Protein AF-A0A126Z0L8-F1 (afdb_monomer_lite)

Sequence (118 aa):
MVEVLPGLEAGKGDEWAAVGRLGSGRGNPISESFDAQRANSSGVLGNEELHGVTAHDQLVHNTADPASGYGYFDNRTEALNNTALASTGQSSRVSAYVPPPLTLLQERLRNPIIVGTP

Structure (mmCIF, N/CA/C/O backbone):
data_AF-A0A126Z0L8-F1
#
_entry.id   AF-A0A126Z0L8-F1
#
loop_
_atom_site.group_PDB
_atom_site.id
_atom_site.type_symbol
_atom_site.label_atom_id
_atom_site.label_alt_id
_atom_site.label_comp_id
_atom_site.label_asym_id
_atom_site.label_entity_id
_atom_site.label_seq_id
_atom_site.pdbx_PDB_ins_code
_atom_site.Cartn_x
_atom_site.Cartn_y
_atom_site.Cartn_z
_atom_site.occupancy
_atom_site.B_iso_or_equiv
_atom_site.auth_seq_id
_atom_site.auth_comp_id
_atom_site.auth_asym_id
_atom_site.auth_atom_id
_atom_site.pdbx_PDB_model_num
ATOM 1 N N . MET A 1 1 ? 6.429 -5.336 5.112 1.00 50.38 1 MET A N 1
ATOM 2 C CA . MET A 1 1 ? 7.024 -4.611 3.976 1.00 50.38 1 MET A CA 1
ATOM 3 C C . MET A 1 1 ? 8.473 -5.011 3.884 1.00 50.38 1 MET A C 1
ATOM 5 O O . MET A 1 1 ? 9.216 -4.855 4.845 1.00 50.38 1 MET A O 1
ATOM 9 N N . VAL A 1 2 ? 8.799 -5.615 2.760 1.00 51.44 2 VAL A N 1
ATOM 10 C CA . VAL A 1 2 ? 10.126 -6.086 2.404 1.00 51.44 2 VAL A CA 1
ATOM 11 C C . VAL A 1 2 ? 10.967 -4.885 1.955 1.00 51.44 2 VAL A C 1
ATOM 13 O O . VAL A 1 2 ? 10.429 -3.823 1.628 1.00 51.44 2 VAL A O 1
ATOM 16 N N . GLU A 1 3 ? 12.288 -4.983 2.065 1.00 62.62 3 GLU A N 1
ATOM 17 C CA . GLU A 1 3 ? 13.193 -3.891 1.705 1.00 62.62 3 GLU A CA 1
ATOM 18 C C . GLU A 1 3 ? 13.341 -3.810 0.189 1.00 62.62 3 GLU A C 1
ATOM 20 O O . GLU A 1 3 ? 14.186 -4.479 -0.393 1.00 62.62 3 GLU A O 1
ATOM 25 N N . VAL A 1 4 ? 12.511 -2.992 -0.453 1.00 62.03 4 VAL A N 1
ATOM 26 C CA . VAL A 1 4 ? 12.625 -2.714 -1.886 1.00 62.03 4 VAL A CA 1
ATOM 27 C C . VAL A 1 4 ? 13.775 -1.738 -2.093 1.00 62.03 4 VAL A C 1
ATOM 29 O O . VAL A 1 4 ? 13.696 -0.587 -1.670 1.00 62.03 4 VAL A O 1
ATOM 32 N N . LEU A 1 5 ? 14.860 -2.205 -2.707 1.00 64.31 5 LEU A N 1
ATOM 33 C CA . LEU A 1 5 ? 15.955 -1.335 -3.119 1.00 64.31 5 LEU A CA 1
ATOM 34 C C . LEU A 1 5 ? 15.639 -0.752 -4.503 1.00 64.31 5 LEU A C 1
ATOM 36 O O . LEU A 1 5 ? 15.440 -1.537 -5.444 1.00 64.31 5 LEU A O 1
ATOM 40 N N . PRO A 1 6 ? 15.617 0.587 -4.653 1.00 60.44 6 PRO A N 1
ATOM 41 C CA . PRO A 1 6 ? 15.348 1.202 -5.944 1.00 60.44 6 PRO A CA 1
ATOM 42 C C . PRO A 1 6 ? 16.346 0.702 -7.001 1.00 60.44 6 PRO A C 1
ATOM 44 O O . PRO A 1 6 ? 17.545 0.589 -6.745 1.00 60.44 6 PRO A O 1
ATOM 47 N N . GLY A 1 7 ? 15.835 0.344 -8.182 1.00 60.75 7 GLY A N 1
ATOM 48 C CA . GLY A 1 7 ? 16.613 -0.174 -9.316 1.00 60.75 7 GLY A CA 1
ATOM 49 C C . GLY A 1 7 ? 16.923 -1.680 -9.302 1.00 60.75 7 GLY A C 1
ATOM 50 O O . GLY A 1 7 ? 17.050 -2.261 -10.375 1.00 60.75 7 GLY A O 1
ATOM 51 N N . LEU A 1 8 ? 16.994 -2.335 -8.135 1.00 61.47 8 LEU A N 1
ATOM 52 C CA . LEU A 1 8 ? 17.219 -3.792 -8.040 1.00 61.47 8 LEU A CA 1
ATOM 53 C C . LEU A 1 8 ? 15.905 -4.588 -7.984 1.00 61.47 8 LEU A C 1
ATOM 55 O O . LEU A 1 8 ? 15.837 -5.715 -8.464 1.00 61.47 8 LEU A O 1
ATOM 59 N N . GLU A 1 9 ? 14.862 -3.998 -7.398 1.00 61.84 9 GLU A N 1
ATOM 60 C CA . GLU A 1 9 ? 13.572 -4.650 -7.121 1.00 61.84 9 GLU A CA 1
ATOM 61 C C . GLU A 1 9 ? 12.399 -3.807 -7.644 1.00 61.84 9 GLU A C 1
ATOM 63 O O . GLU A 1 9 ? 11.335 -3.742 -7.027 1.00 61.84 9 GLU A O 1
ATOM 68 N N . ALA A 1 10 ? 12.610 -3.121 -8.773 1.00 64.06 10 ALA A N 1
ATOM 69 C CA . ALA A 1 10 ? 11.601 -2.273 -9.401 1.00 64.06 10 ALA A CA 1
ATOM 70 C C . ALA A 1 10 ? 10.283 -3.041 -9.622 1.00 64.06 10 ALA A C 1
ATOM 72 O O . ALA A 1 10 ? 10.291 -4.198 -10.049 1.00 64.06 10 ALA A O 1
ATOM 73 N N . GLY A 1 11 ? 9.155 -2.398 -9.307 1.00 67.31 11 GLY A N 1
ATOM 74 C CA . GLY A 1 11 ? 7.824 -2.996 -9.436 1.00 67.31 11 GLY A CA 1
ATOM 75 C C . GLY A 1 11 ? 7.378 -3.879 -8.261 1.00 67.31 11 GLY A C 1
ATOM 76 O O . GLY A 1 11 ? 6.319 -4.494 -8.351 1.00 67.31 11 GLY A O 1
ATOM 77 N N . LYS A 1 12 ? 8.142 -3.967 -7.160 1.00 71.56 12 LYS A N 1
ATOM 78 C CA . LYS A 1 12 ? 7.813 -4.811 -5.990 1.00 71.56 12 LYS A CA 1
ATOM 79 C C . LYS A 1 12 ? 7.468 -4.028 -4.717 1.00 71.56 12 LYS A C 1
ATOM 81 O O . LYS A 1 12 ? 7.864 -4.422 -3.621 1.00 71.56 12 LYS A O 1
ATOM 86 N N . GLY A 1 13 ? 6.725 -2.934 -4.843 1.00 80.06 13 GLY A N 1
ATOM 87 C CA . GLY A 1 13 ? 6.436 -2.016 -3.737 1.00 80.06 13 GLY A CA 1
ATOM 88 C C . GLY A 1 13 ? 6.877 -0.590 -4.055 1.00 80.06 13 GLY A C 1
ATOM 89 O O . GLY A 1 13 ? 7.442 -0.350 -5.117 1.00 80.06 13 GLY A O 1
ATOM 90 N N . ASP A 1 14 ? 6.665 0.328 -3.112 1.00 82.94 14 ASP A N 1
ATOM 91 C CA . ASP A 1 14 ? 7.254 1.673 -3.144 1.00 82.94 14 ASP A CA 1
ATOM 92 C C . ASP A 1 14 ? 8.790 1.587 -3.178 1.00 82.94 14 ASP A C 1
ATOM 94 O O . ASP A 1 14 ? 9.435 1.084 -2.249 1.00 82.94 14 ASP A O 1
ATOM 98 N N . GLU A 1 15 ? 9.362 2.104 -4.260 1.00 80.94 15 GLU A N 1
ATOM 99 C CA . GLU A 1 15 ? 10.782 2.101 -4.578 1.00 80.94 15 GLU A CA 1
ATOM 100 C C . GLU A 1 15 ? 11.637 2.953 -3.627 1.00 80.94 15 GLU A C 1
ATOM 102 O O . GLU A 1 15 ? 12.831 2.697 -3.482 1.00 80.94 15 GLU A O 1
ATOM 107 N N . TRP A 1 16 ? 11.049 3.918 -2.922 1.00 82.19 16 TRP A N 1
ATOM 108 C CA . TRP A 1 16 ? 11.721 4.773 -1.941 1.00 82.19 16 TRP A CA 1
ATOM 109 C C . TRP A 1 16 ? 11.537 4.302 -0.497 1.00 82.19 16 TRP A C 1
ATOM 111 O O . TRP A 1 16 ? 12.205 4.816 0.407 1.00 82.19 16 TRP A O 1
ATOM 121 N N . ALA A 1 17 ? 10.707 3.287 -0.247 1.00 77.81 17 ALA A N 1
ATOM 122 C CA . ALA A 1 17 ? 10.398 2.834 1.108 1.00 77.81 17 ALA A CA 1
ATOM 123 C C . ALA A 1 17 ? 11.641 2.392 1.903 1.00 77.81 17 ALA A C 1
ATOM 125 O O . ALA A 1 17 ? 11.750 2.682 3.099 1.00 77.81 17 ALA A O 1
ATOM 126 N N . ALA A 1 18 ? 12.599 1.697 1.275 1.00 73.56 18 ALA A N 1
ATOM 127 C CA . ALA A 1 18 ? 13.836 1.303 1.956 1.00 73.56 18 ALA A CA 1
ATOM 128 C C . ALA A 1 18 ? 14.740 2.508 2.242 1.00 73.56 18 ALA A C 1
ATOM 130 O O . ALA A 1 18 ? 15.236 2.644 3.360 1.00 73.56 18 ALA A O 1
ATOM 131 N N . VAL A 1 19 ? 14.900 3.406 1.265 1.00 80.38 19 VAL A N 1
ATOM 132 C CA . VAL A 1 19 ? 15.709 4.626 1.405 1.00 80.38 19 VAL A CA 1
ATOM 133 C C . VAL A 1 19 ? 15.161 5.504 2.529 1.00 80.38 19 VAL A C 1
ATOM 135 O O . VAL A 1 19 ? 15.921 5.940 3.390 1.00 80.38 19 VAL A O 1
ATOM 138 N N . GLY A 1 20 ? 13.841 5.698 2.584 1.00 76.88 20 GLY A N 1
ATOM 139 C CA . GLY A 1 20 ? 13.188 6.469 3.639 1.00 76.88 20 GLY A CA 1
ATOM 140 C C . GLY A 1 20 ? 13.407 5.877 5.035 1.00 76.88 20 GLY A C 1
ATOM 141 O O . GLY A 1 20 ? 13.674 6.615 5.984 1.00 76.88 20 GLY A O 1
ATOM 142 N N . ARG A 1 21 ? 13.359 4.545 5.182 1.00 73.19 21 ARG A N 1
ATOM 143 C CA . ARG A 1 21 ? 13.626 3.874 6.468 1.00 73.19 21 ARG A CA 1
ATOM 144 C C . ARG A 1 21 ? 15.091 3.988 6.887 1.00 73.19 21 ARG A C 1
ATOM 146 O O . ARG A 1 21 ? 15.365 4.417 8.005 1.00 73.19 21 ARG A O 1
ATOM 153 N N . LEU A 1 22 ? 16.019 3.664 5.985 1.00 77.69 22 LEU A N 1
ATOM 154 C CA . LEU A 1 22 ? 17.459 3.724 6.258 1.00 77.69 22 LEU A CA 1
ATOM 155 C C . LEU A 1 22 ? 17.923 5.156 6.556 1.00 77.69 22 LEU A C 1
ATOM 157 O O . LEU A 1 22 ? 18.677 5.374 7.499 1.00 77.69 22 LEU A O 1
ATOM 161 N N . GLY A 1 23 ? 17.447 6.135 5.783 1.00 81.38 23 GLY A N 1
ATOM 162 C CA . GLY A 1 23 ? 17.868 7.531 5.900 1.00 81.38 23 GLY A CA 1
ATOM 163 C C . GLY A 1 23 ? 17.255 8.285 7.080 1.00 81.38 23 GLY A C 1
ATOM 164 O O . GLY A 1 23 ? 17.849 9.247 7.559 1.00 81.38 23 GLY A O 1
ATOM 165 N N . SER A 1 24 ? 16.082 7.871 7.570 1.00 81.94 24 SER A N 1
ATOM 166 C CA . SER A 1 24 ? 15.406 8.568 8.676 1.00 81.94 24 SER A CA 1
ATOM 167 C C . SER A 1 24 ? 15.735 8.015 10.063 1.00 81.94 24 SER A C 1
ATOM 169 O O . SER A 1 24 ? 15.414 8.666 11.057 1.00 81.94 24 SER A O 1
ATOM 171 N N . GLY A 1 25 ? 16.306 6.807 10.151 1.00 79.75 25 GLY A N 1
ATOM 172 C CA . GLY A 1 25 ? 16.493 6.088 11.416 1.00 79.75 25 GLY A CA 1
ATOM 173 C C . GLY A 1 25 ? 15.179 5.698 12.109 1.00 79.75 25 GLY A C 1
ATOM 174 O O . GLY A 1 25 ? 15.193 5.263 13.260 1.00 79.75 25 GLY A O 1
ATOM 175 N N . ARG A 1 26 ? 14.030 5.873 11.441 1.00 78.50 26 ARG A N 1
ATOM 176 C CA . ARG A 1 26 ? 12.711 5.554 11.995 1.00 78.50 26 ARG A CA 1
ATOM 177 C C . ARG A 1 26 ? 12.435 4.058 11.882 1.00 78.50 26 ARG A C 1
ATOM 179 O O . ARG A 1 26 ? 12.745 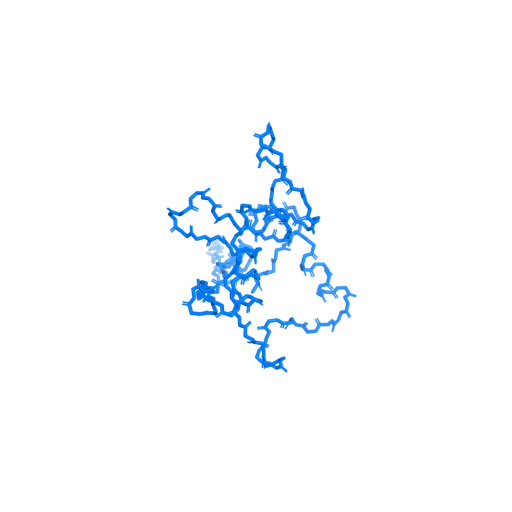3.423 10.875 1.00 78.50 26 ARG A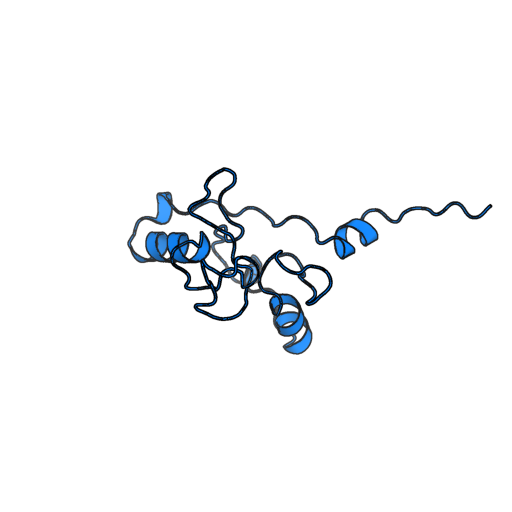 O 1
ATOM 186 N N . GLY A 1 27 ? 11.801 3.513 12.919 1.00 73.88 27 GLY A N 1
ATOM 187 C CA . GLY A 1 27 ? 11.318 2.136 12.923 1.00 73.88 27 GLY A CA 1
ATOM 188 C C . GLY A 1 27 ? 10.265 1.889 11.840 1.00 73.88 27 GLY A C 1
ATOM 189 O O . GLY A 1 27 ? 9.619 2.812 11.346 1.00 73.88 27 GLY A O 1
ATOM 190 N N . ASN A 1 28 ? 10.091 0.622 11.474 1.00 76.25 28 ASN A N 1
ATOM 191 C CA . ASN A 1 28 ? 9.115 0.219 10.472 1.00 76.25 28 ASN A CA 1
ATOM 192 C C . ASN A 1 28 ? 7.680 0.441 11.000 1.00 76.25 28 ASN A C 1
ATOM 194 O O . ASN A 1 28 ? 7.299 -0.250 11.939 1.00 76.25 28 ASN A O 1
ATOM 198 N N . PRO A 1 29 ? 6.857 1.331 10.415 1.00 74.69 29 PRO A N 1
ATOM 199 C CA . PRO A 1 29 ? 5.565 1.721 11.000 1.00 74.69 29 PRO A CA 1
ATOM 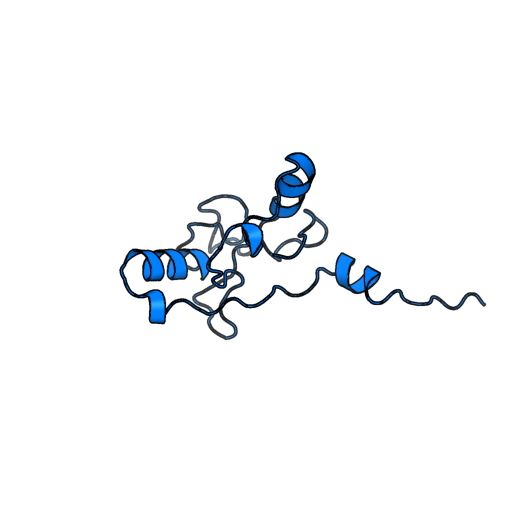200 C C . PRO A 1 29 ? 4.506 0.607 11.018 1.00 74.69 29 PRO A C 1
ATOM 202 O O . PRO A 1 29 ? 3.468 0.753 11.648 1.00 74.69 29 PRO A O 1
ATOM 205 N N . ILE A 1 30 ? 4.759 -0.515 10.342 1.00 75.94 30 ILE A N 1
ATOM 206 C CA . ILE A 1 30 ? 3.900 -1.711 10.370 1.00 75.94 30 ILE A CA 1
ATOM 207 C C . ILE A 1 30 ? 4.369 -2.766 11.392 1.00 75.94 30 ILE A C 1
ATOM 209 O O . ILE A 1 30 ? 3.858 -3.892 11.402 1.00 75.94 30 ILE A O 1
ATOM 213 N N . SER A 1 31 ? 5.389 -2.468 12.204 1.00 78.50 31 SER A N 1
ATOM 214 C CA . SER A 1 31 ? 5.786 -3.353 13.300 1.00 78.50 31 SER A CA 1
ATOM 215 C C . SER A 1 31 ? 4.757 -3.322 14.428 1.00 78.50 31 SER A C 1
ATOM 217 O O . SER A 1 31 ? 4.045 -2.342 14.634 1.00 78.50 31 SER A O 1
ATOM 219 N N . GLU A 1 32 ? 4.709 -4.405 15.199 1.00 77.81 32 GLU A N 1
ATOM 220 C CA . GLU A 1 32 ? 3.758 -4.564 16.310 1.00 77.81 32 GLU A CA 1
ATOM 221 C C . GLU A 1 32 ? 3.983 -3.543 17.430 1.00 77.81 32 GLU A C 1
ATOM 223 O O . GLU A 1 32 ? 3.056 -3.205 18.153 1.00 77.81 32 GLU A O 1
ATOM 228 N N . SER A 1 33 ? 5.187 -2.971 17.523 1.00 83.00 33 SER A N 1
ATOM 229 C CA . SER A 1 33 ? 5.512 -1.894 18.466 1.00 83.00 33 SER A CA 1
ATOM 230 C C . SER A 1 33 ? 4.700 -0.609 18.263 1.00 83.00 33 SER A C 1
ATOM 232 O O . SER A 1 33 ? 4.725 0.251 19.136 1.00 83.00 33 SER A O 1
ATOM 234 N N . PHE A 1 34 ? 4.028 -0.452 17.119 1.00 83.56 34 PHE A N 1
ATOM 235 C CA . PHE A 1 34 ? 3.135 0.675 16.836 1.00 83.56 34 PHE A CA 1
ATOM 236 C C . PHE A 1 34 ? 1.657 0.358 17.107 1.00 83.56 34 PHE A C 1
ATOM 238 O O . PHE A 1 34 ? 0.811 1.179 16.770 1.00 83.56 34 PHE A O 1
ATOM 245 N N . ASP A 1 35 ? 1.336 -0.822 17.659 1.00 84.88 35 ASP A N 1
ATOM 246 C CA . ASP A 1 35 ? -0.043 -1.333 17.773 1.00 84.88 35 ASP A CA 1
ATOM 247 C C . ASP A 1 35 ? -0.793 -1.283 16.424 1.00 84.88 35 ASP A C 1
ATOM 249 O O . ASP A 1 35 ? -1.988 -1.004 16.318 1.00 84.88 35 ASP A O 1
ATOM 253 N N . ALA A 1 36 ? -0.038 -1.489 15.340 1.00 83.06 36 ALA A N 1
ATOM 254 C CA . ALA A 1 36 ? -0.529 -1.303 13.989 1.00 83.06 36 ALA A CA 1
ATOM 255 C C . ALA A 1 36 ? -1.485 -2.434 13.597 1.00 83.06 36 ALA A C 1
ATOM 257 O O . ALA A 1 36 ? -1.111 -3.611 13.574 1.00 83.06 36 ALA A O 1
ATOM 258 N N . GLN A 1 37 ? -2.692 -2.068 13.164 1.00 83.94 37 GLN A N 1
ATOM 259 C CA . GLN A 1 37 ? -3.539 -2.978 12.402 1.00 83.94 37 GLN A CA 1
ATOM 260 C C . GLN A 1 37 ? -3.032 -3.044 10.965 1.00 83.94 37 GLN A C 1
ATOM 262 O O . GLN A 1 37 ? -3.024 -2.054 10.235 1.00 83.94 37 GLN A O 1
ATOM 267 N N . ARG A 1 38 ? -2.567 -4.227 10.567 1.00 85.50 38 ARG A N 1
ATOM 268 C CA . ARG A 1 38 ? -1.996 -4.451 9.241 1.00 85.50 38 ARG A CA 1
ATOM 269 C C . ARG A 1 38 ? -3.087 -4.875 8.261 1.00 85.50 38 ARG A C 1
ATOM 271 O O . ARG A 1 38 ? -3.820 -5.823 8.527 1.00 85.50 38 ARG A O 1
ATOM 278 N N . ALA A 1 39 ? -3.116 -4.225 7.104 1.00 88.06 39 ALA A N 1
ATOM 279 C CA . ALA A 1 39 ? -3.882 -4.638 5.933 1.00 88.06 39 ALA A CA 1
ATOM 280 C C . ALA A 1 39 ? -2.924 -4.958 4.780 1.00 88.06 39 ALA A C 1
ATOM 282 O O . ALA A 1 39 ? -1.770 -4.515 4.787 1.00 88.06 39 ALA A O 1
ATOM 283 N N . ASN A 1 40 ? -3.383 -5.744 3.808 1.00 87.19 40 ASN A N 1
ATOM 284 C CA . ASN A 1 40 ? -2.595 -5.993 2.604 1.00 87.19 40 ASN A CA 1
ATOM 285 C C . ASN A 1 40 ? -2.497 -4.730 1.728 1.00 87.19 40 ASN A C 1
ATOM 287 O O . ASN A 1 40 ? -3.356 -3.846 1.777 1.00 87.19 40 ASN A O 1
ATOM 291 N N . SER A 1 41 ? -1.419 -4.640 0.956 1.00 86.44 41 SER A N 1
ATOM 292 C CA . SER A 1 41 ? -1.195 -3.562 -0.017 1.00 86.44 41 SER A CA 1
ATOM 293 C C . SER A 1 41 ? -0.411 -4.020 -1.249 1.00 86.44 41 SER A C 1
ATOM 295 O O . SER A 1 41 ? 0.054 -3.198 -2.040 1.00 86.44 41 SER A O 1
ATOM 297 N N . SER A 1 42 ? -0.209 -5.332 -1.388 1.00 85.00 42 SER A N 1
ATOM 298 C CA . SER A 1 42 ? 0.567 -5.944 -2.471 1.00 85.00 42 SER A CA 1
ATOM 299 C C . SER A 1 42 ? -0.307 -6.390 -3.645 1.00 85.00 42 SER A C 1
ATOM 301 O O . SER A 1 42 ? 0.214 -6.954 -4.604 1.00 85.00 42 SER A O 1
ATOM 303 N N . GLY A 1 43 ? -1.607 -6.103 -3.587 1.00 86.12 43 GLY A N 1
ATOM 304 C CA . GLY A 1 43 ? -2.592 -6.556 -4.553 1.00 86.12 43 GLY A CA 1
ATOM 305 C C . GLY A 1 43 ? -3.265 -7.846 -4.097 1.00 86.12 43 GLY A C 1
ATOM 306 O O . GLY A 1 43 ? -2.755 -8.583 -3.245 1.00 86.12 43 GLY A O 1
ATOM 307 N N . VAL A 1 44 ? -4.420 -8.129 -4.696 1.00 82.12 44 VAL A N 1
ATOM 308 C CA . VAL A 1 44 ? -5.186 -9.348 -4.422 1.00 82.12 44 VAL A CA 1
ATOM 309 C C . VAL A 1 44 ? -4.887 -10.373 -5.514 1.00 82.12 44 VAL A C 1
ATOM 311 O O . VAL A 1 44 ? -5.172 -10.149 -6.689 1.00 82.12 44 VAL A O 1
ATOM 314 N N . LEU A 1 45 ? -4.318 -11.522 -5.136 1.00 75.62 45 LEU A N 1
ATOM 315 C CA . LEU A 1 45 ? -4.003 -12.593 -6.086 1.00 75.62 45 LEU A CA 1
ATOM 316 C C . LEU A 1 45 ? -5.264 -13.031 -6.850 1.00 75.62 45 LEU A C 1
ATOM 318 O O . LEU A 1 45 ? -6.257 -13.425 -6.240 1.00 75.62 45 LEU A O 1
ATOM 322 N N . GLY A 1 46 ? 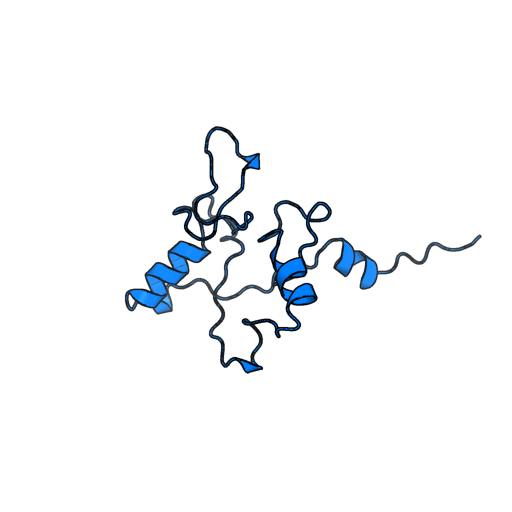-5.205 -12.985 -8.182 1.00 72.25 46 GLY A N 1
ATOM 323 C CA . GLY A 1 46 ? -6.330 -13.344 -9.050 1.00 72.25 46 GLY A CA 1
ATOM 324 C C . GLY A 1 46 ? -7.385 -12.245 -9.228 1.00 72.25 46 GLY A C 1
ATOM 325 O O . GLY A 1 46 ? -8.401 -12.503 -9.865 1.00 72.25 46 GLY A O 1
ATOM 326 N N . ASN A 1 47 ? -7.159 -11.037 -8.701 1.00 82.38 47 ASN A N 1
ATOM 327 C CA . ASN A 1 47 ? -7.995 -9.869 -8.958 1.00 82.38 47 ASN A CA 1
ATOM 328 C C . ASN A 1 47 ? -7.193 -8.807 -9.724 1.00 82.38 47 ASN A C 1
ATOM 330 O O . ASN A 1 47 ? -6.353 -8.110 -9.158 1.00 82.38 47 ASN A O 1
ATOM 334 N N . GLU A 1 48 ? -7.479 -8.678 -11.017 1.00 82.25 48 GLU A N 1
ATOM 335 C CA . GLU A 1 48 ? -6.818 -7.716 -11.905 1.00 82.25 48 GLU A CA 1
ATOM 336 C C . GLU A 1 48 ? -7.297 -6.268 -11.708 1.00 82.25 48 GLU A C 1
ATOM 338 O O . GLU A 1 48 ? -6.751 -5.365 -12.327 1.00 82.25 48 GLU A O 1
ATOM 343 N N . GLU A 1 49 ? -8.293 -6.025 -10.853 1.00 86.94 49 GLU A N 1
ATOM 344 C CA . GLU A 1 49 ? -8.789 -4.679 -10.542 1.00 86.94 49 GLU A CA 1
ATOM 345 C C . GLU A 1 49 ? -8.103 -4.062 -9.314 1.00 86.94 49 GLU A C 1
ATOM 347 O O . GLU A 1 49 ? -8.244 -2.862 -9.079 1.00 86.94 49 GLU A O 1
ATOM 352 N N . LEU A 1 50 ? -7.385 -4.870 -8.520 1.00 89.88 50 LEU A N 1
ATOM 353 C CA . LEU A 1 50 ? -6.743 -4.459 -7.268 1.00 89.88 50 LEU A CA 1
ATOM 354 C C . LEU A 1 50 ? -5.248 -4.795 -7.265 1.00 89.88 50 LEU A C 1
ATOM 356 O O . LEU A 1 50 ? -4.810 -5.832 -6.760 1.00 89.88 50 LEU A O 1
ATOM 360 N N . HIS A 1 51 ? -4.460 -3.867 -7.793 1.00 90.38 51 HIS A N 1
ATOM 361 C CA . HIS A 1 51 ? -3.009 -3.934 -7.878 1.00 90.38 51 HIS A CA 1
ATOM 362 C C . HIS A 1 51 ? -2.322 -3.566 -6.556 1.00 90.38 51 HIS A C 1
ATOM 364 O O . HIS A 1 51 ? -2.879 -2.889 -5.684 1.00 90.38 51 HIS A O 1
ATOM 370 N N . GLY A 1 52 ? -1.077 -4.015 -6.411 1.00 89.69 52 GLY A N 1
ATOM 371 C CA . GLY A 1 52 ? -0.188 -3.532 -5.361 1.00 89.69 52 GLY A CA 1
ATOM 372 C C . GLY A 1 52 ? 0.358 -2.145 -5.682 1.00 89.69 52 GLY A C 1
ATOM 373 O O . GLY A 1 52 ? 0.469 -1.776 -6.848 1.00 89.69 52 GLY A O 1
ATOM 374 N N . VAL A 1 53 ? 0.737 -1.395 -4.648 1.00 88.81 53 VAL A N 1
ATOM 375 C CA . VAL A 1 53 ? 1.462 -0.126 -4.826 1.00 88.81 53 VAL A CA 1
ATOM 376 C C . VAL A 1 53 ? 2.876 -0.432 -5.308 1.00 88.81 53 VAL A C 1
ATOM 378 O O . VAL A 1 53 ? 3.576 -1.229 -4.684 1.00 88.81 53 VAL A O 1
ATOM 381 N N . THR A 1 54 ? 3.305 0.203 -6.394 1.00 87.38 54 THR A N 1
ATOM 382 C CA . THR A 1 54 ? 4.636 0.004 -6.996 1.00 87.38 54 THR A CA 1
ATOM 383 C C . THR A 1 54 ? 5.357 1.304 -7.343 1.00 87.38 54 THR A C 1
ATOM 385 O O . THR A 1 54 ? 6.431 1.240 -7.934 1.00 87.38 54 THR A O 1
ATOM 388 N N . ALA A 1 55 ? 4.733 2.447 -7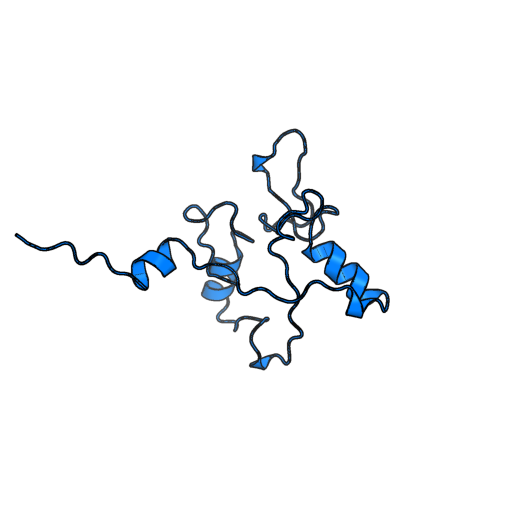.053 1.00 87.44 55 ALA A N 1
ATOM 389 C CA . ALA A 1 55 ? 5.275 3.781 -7.256 1.00 87.44 55 ALA A CA 1
ATOM 390 C C . ALA A 1 55 ? 5.093 4.597 -5.968 1.00 87.44 55 ALA A C 1
ATOM 392 O O . ALA A 1 55 ? 4.045 4.512 -5.322 1.00 87.44 55 ALA A O 1
ATOM 393 N N . HIS A 1 56 ? 6.093 5.393 -5.593 1.00 86.69 56 HIS A N 1
ATOM 394 C CA . HIS A 1 56 ? 6.014 6.239 -4.397 1.00 86.69 56 HIS A CA 1
ATOM 395 C C . HIS A 1 56 ? 5.042 7.413 -4.542 1.00 86.69 56 HIS A C 1
ATOM 397 O O . HIS A 1 56 ? 4.436 7.861 -3.567 1.00 86.69 56 HIS A O 1
ATOM 403 N N . ASP A 1 57 ? 4.906 7.937 -5.755 1.00 88.31 57 ASP A N 1
ATOM 404 C CA . ASP A 1 57 ? 4.056 9.087 -6.028 1.00 88.31 57 ASP A CA 1
ATOM 405 C C . ASP A 1 57 ? 2.573 8.762 -5.801 1.00 88.31 57 ASP A C 1
ATOM 407 O O . ASP A 1 57 ? 2.123 7.623 -5.919 1.00 88.31 57 ASP A O 1
ATOM 411 N N . GLN A 1 58 ? 1.770 9.778 -5.477 1.00 86.50 58 GLN A N 1
ATOM 412 C CA . GLN A 1 58 ? 0.404 9.544 -5.003 1.00 86.50 58 GLN A CA 1
ATOM 413 C C . GLN A 1 58 ? -0.528 8.998 -6.094 1.00 86.50 58 GLN A C 1
ATOM 415 O O . GLN A 1 58 ? -1.354 8.141 -5.807 1.00 86.50 58 GLN A O 1
ATOM 420 N N . LEU A 1 59 ? -0.426 9.497 -7.329 1.00 83.69 59 LEU A N 1
ATOM 421 C CA . LEU A 1 59 ? -1.379 9.222 -8.418 1.00 83.69 59 LEU A CA 1
ATOM 422 C C . LEU A 1 59 ? -0.689 8.738 -9.700 1.00 83.69 59 LEU A C 1
ATOM 424 O O . LEU A 1 59 ? -1.195 8.944 -10.802 1.00 83.69 59 LEU A O 1
ATOM 428 N N . VAL A 1 60 ? 0.492 8.134 -9.576 1.00 80.62 60 VAL A N 1
ATOM 429 C CA . VAL A 1 60 ? 1.200 7.597 -10.738 1.00 80.62 60 VAL A CA 1
ATOM 430 C C . VAL A 1 60 ? 0.539 6.294 -11.167 1.00 80.62 60 VAL A C 1
ATOM 432 O O . VAL A 1 60 ? 0.633 5.286 -10.479 1.00 80.62 60 VAL A O 1
ATOM 435 N N . HIS A 1 61 ? -0.174 6.364 -12.285 1.00 82.75 61 HIS A N 1
ATOM 436 C CA . HIS A 1 61 ? -0.631 5.238 -13.090 1.00 82.75 61 HIS A CA 1
ATOM 437 C C . HIS A 1 61 ? -1.096 5.787 -14.439 1.00 82.75 61 HIS A C 1
ATOM 439 O O . HIS A 1 61 ? -1.960 6.663 -14.526 1.00 82.75 61 HIS A O 1
ATOM 445 N N . ASN A 1 62 ? -0.498 5.281 -15.512 1.00 82.25 62 ASN A N 1
ATOM 446 C CA . ASN A 1 62 ? -0.870 5.600 -16.879 1.00 82.25 62 ASN A CA 1
ATOM 447 C C . ASN A 1 62 ? -1.271 4.316 -17.602 1.00 82.25 62 ASN A C 1
ATOM 449 O O . ASN A 1 62 ? -0.449 3.437 -17.836 1.00 82.25 62 ASN A O 1
ATOM 453 N N . THR A 1 63 ? -2.525 4.228 -18.032 1.00 79.31 63 THR A N 1
ATOM 454 C CA . THR A 1 63 ? -3.021 3.057 -18.768 1.00 79.31 63 THR A CA 1
ATOM 455 C C . THR A 1 63 ? -2.336 2.862 -20.124 1.00 79.31 63 THR A C 1
ATOM 457 O O . THR A 1 63 ? -2.313 1.744 -20.633 1.00 79.31 63 THR A O 1
ATOM 460 N N . ALA A 1 64 ? -1.765 3.922 -20.706 1.00 83.44 64 ALA A N 1
ATOM 461 C CA . ALA A 1 64 ? -0.965 3.849 -21.928 1.00 83.44 64 ALA A CA 1
ATOM 462 C C . ALA A 1 64 ? 0.504 3.468 -21.669 1.00 83.44 64 ALA A C 1
ATOM 464 O O . ALA A 1 64 ? 1.201 3.093 -22.609 1.00 83.44 64 ALA A O 1
ATOM 465 N N . ASP A 1 65 ? 0.967 3.548 -20.419 1.00 82.06 65 ASP A N 1
ATOM 466 C CA . ASP A 1 65 ? 2.313 3.155 -20.004 1.00 82.06 65 ASP A CA 1
ATOM 467 C C . ASP A 1 65 ? 2.254 2.303 -18.725 1.00 82.06 65 ASP A C 1
ATOM 469 O O . ASP A 1 65 ? 2.401 2.822 -17.612 1.00 82.06 65 ASP A O 1
ATOM 473 N N . PRO A 1 66 ? 2.063 0.979 -18.862 1.00 74.31 66 PRO A N 1
ATOM 474 C CA . PRO A 1 66 ? 2.007 0.061 -17.726 1.00 74.31 66 PRO A CA 1
ATOM 475 C C . PRO A 1 66 ? 3.277 0.048 -16.862 1.00 74.31 66 PRO A C 1
ATOM 477 O O . PRO A 1 66 ? 3.228 -0.422 -15.727 1.00 74.31 66 PRO A O 1
ATOM 480 N N . ALA A 1 67 ? 4.411 0.547 -17.370 1.00 79.44 67 ALA A N 1
ATOM 481 C CA . ALA A 1 67 ? 5.656 0.625 -16.610 1.00 79.44 67 ALA A CA 1
ATOM 482 C C . ALA A 1 67 ? 5.664 1.781 -15.596 1.00 79.44 67 ALA A C 1
ATOM 484 O O . ALA A 1 67 ? 6.519 1.797 -14.713 1.00 79.44 67 ALA A O 1
ATOM 485 N N . SER A 1 68 ? 4.706 2.711 -15.689 1.00 84.00 68 SER A N 1
ATOM 486 C CA . SER A 1 68 ? 4.542 3.804 -14.722 1.00 84.00 68 SER A CA 1
ATOM 487 C C . SER A 1 68 ? 4.246 3.310 -13.301 1.00 84.00 68 SER A C 1
ATOM 489 O O . SER A 1 68 ? 4.622 3.974 -12.341 1.00 84.00 68 SER A O 1
ATOM 491 N N . GLY A 1 69 ? 3.656 2.119 -13.154 1.00 87.56 69 GLY A N 1
ATOM 492 C CA . GLY A 1 69 ? 3.317 1.539 -11.857 1.00 87.56 69 GLY A CA 1
ATOM 493 C C . GLY A 1 69 ? 2.012 2.082 -11.270 1.00 87.56 69 GLY A C 1
ATOM 494 O O . GLY A 1 69 ? 1.213 2.691 -11.977 1.00 87.56 69 GLY A O 1
ATOM 495 N N . TYR A 1 70 ? 1.795 1.812 -9.980 1.00 90.94 70 TYR A N 1
ATOM 496 C CA . TYR A 1 70 ? 0.608 2.234 -9.235 1.00 90.94 70 TYR A CA 1
ATOM 497 C C . TYR A 1 70 ? 0.992 2.999 -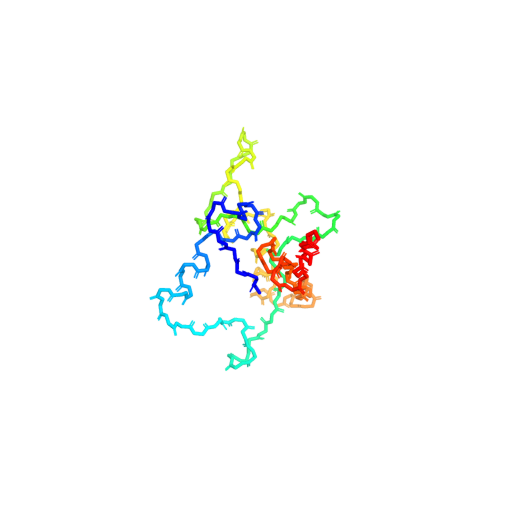7.971 1.00 90.94 70 TYR A C 1
ATOM 499 O O . TYR A 1 70 ? 1.673 2.461 -7.092 1.00 90.94 70 TYR A O 1
ATOM 507 N N . GLY A 1 71 ? 0.529 4.242 -7.883 1.00 90.50 71 GLY A N 1
ATOM 508 C CA . GLY A 1 71 ? 0.708 5.124 -6.737 1.00 90.50 71 GLY A CA 1
ATOM 509 C C . GLY A 1 71 ? -0.226 4.824 -5.565 1.00 90.50 71 GLY A C 1
ATOM 510 O O . GLY A 1 71 ? -1.218 4.106 -5.690 1.00 90.50 71 GLY A O 1
ATOM 511 N N . TYR A 1 72 ? 0.060 5.422 -4.409 1.00 88.12 72 TYR A N 1
ATOM 512 C CA . TYR A 1 72 ? -0.673 5.167 -3.159 1.00 88.12 72 TYR A CA 1
ATOM 513 C C . TYR A 1 72 ? -2.178 5.476 -3.190 1.00 88.12 72 TYR A C 1
ATOM 515 O O . TYR A 1 72 ? -2.944 4.859 -2.450 1.00 88.12 72 TYR A O 1
ATOM 523 N N . PHE A 1 73 ? -2.598 6.450 -3.996 1.00 89.81 73 PHE A N 1
ATOM 524 C CA . PHE A 1 73 ? -3.986 6.898 -4.134 1.00 89.81 73 PHE A CA 1
ATOM 525 C C . PHE A 1 73 ? -4.588 6.534 -5.491 1.00 89.81 73 PHE A C 1
ATOM 527 O O . PHE A 1 73 ? -5.628 7.079 -5.865 1.00 89.81 73 PHE A O 1
ATOM 534 N N . ASP A 1 74 ? -3.973 5.608 -6.228 1.00 91.19 74 ASP A N 1
ATOM 535 C CA . ASP A 1 74 ? -4.596 5.079 -7.432 1.00 91.19 74 ASP A CA 1
ATOM 536 C C . ASP A 1 74 ? -5.809 4.203 -7.070 1.00 91.19 74 ASP A C 1
ATOM 538 O O . ASP A 1 74 ? -5.760 3.356 -6.169 1.00 91.19 74 ASP A O 1
ATOM 542 N N . ASN A 1 75 ? -6.926 4.425 -7.767 1.00 90.31 75 ASN A N 1
ATOM 543 C CA . ASN A 1 75 ? -8.206 3.782 -7.471 1.00 90.31 75 ASN A CA 1
ATOM 544 C C . ASN A 1 75 ? -8.279 2.302 -7.859 1.00 90.31 75 ASN A C 1
ATOM 546 O O . ASN A 1 75 ? -9.256 1.642 -7.512 1.00 90.31 75 ASN A O 1
ATOM 550 N N . ARG A 1 76 ? -7.252 1.784 -8.532 1.00 90.69 76 ARG A N 1
ATOM 551 C CA . ARG A 1 76 ? -7.072 0.366 -8.830 1.00 90.69 76 ARG A CA 1
ATOM 552 C C . ARG A 1 76 ? -6.093 -0.304 -7.878 1.00 90.69 76 ARG A C 1
ATOM 554 O O . ARG A 1 76 ? -5.639 -1.406 -8.161 1.00 90.69 76 ARG A O 1
ATOM 561 N N . THR A 1 77 ? -5.739 0.327 -6.758 1.00 92.00 77 THR A N 1
ATOM 562 C CA . THR A 1 77 ? -4.893 -0.311 -5.744 1.00 92.00 77 THR A CA 1
ATOM 563 C C . THR A 1 77 ? -5.701 -0.937 -4.619 1.00 92.00 77 THR A C 1
ATOM 565 O O . THR A 1 77 ? -6.673 -0.376 -4.105 1.00 92.00 77 THR A O 1
ATOM 568 N N . GLU A 1 78 ? -5.230 -2.094 -4.157 1.00 92.25 78 GLU A N 1
ATOM 569 C CA . GLU A 1 78 ? -5.734 -2.738 -2.944 1.00 92.25 78 GLU A CA 1
ATOM 570 C C . GLU A 1 78 ? -5.579 -1.821 -1.717 1.00 92.25 78 GLU A C 1
ATOM 572 O O . GLU A 1 78 ? -6.460 -1.773 -0.857 1.00 92.25 78 GLU A O 1
ATOM 577 N N . ALA A 1 79 ? -4.491 -1.045 -1.658 1.00 90.62 79 ALA A N 1
ATOM 578 C CA . ALA A 1 79 ? -4.204 -0.129 -0.559 1.00 90.62 79 ALA A CA 1
ATOM 579 C C . ALA A 1 79 ? -5.279 0.962 -0.399 1.00 90.62 79 ALA A C 1
ATOM 581 O O . ALA A 1 79 ? -5.774 1.180 0.715 1.00 90.62 79 ALA A O 1
ATOM 582 N N . LEU A 1 80 ? -5.682 1.619 -1.495 1.00 92.75 80 LEU A N 1
ATOM 583 C CA . LEU A 1 80 ? -6.728 2.639 -1.434 1.00 92.75 80 LEU A CA 1
ATOM 584 C C . LEU A 1 80 ? -8.093 2.019 -1.120 1.00 92.75 80 LEU A C 1
ATOM 586 O O . LEU A 1 80 ? -8.826 2.549 -0.283 1.00 92.75 80 LEU A O 1
ATOM 590 N N . ASN A 1 81 ? -8.408 0.865 -1.718 1.00 94.44 81 ASN A N 1
ATOM 591 C CA . ASN A 1 81 ? -9.639 0.133 -1.423 1.00 94.44 81 ASN A CA 1
ATOM 592 C C . ASN A 1 81 ? -9.738 -0.238 0.070 1.00 94.44 81 ASN A C 1
ATOM 594 O O . ASN A 1 81 ? -10.755 0.028 0.710 1.00 94.44 81 ASN A O 1
ATOM 598 N N . ASN A 1 82 ? -8.668 -0.773 0.661 1.00 93.19 82 ASN A N 1
ATOM 599 C CA . ASN A 1 82 ? -8.625 -1.095 2.089 1.00 93.19 82 ASN A CA 1
ATOM 600 C C . ASN A 1 82 ? -8.781 0.144 2.970 1.00 93.19 82 ASN A C 1
ATOM 602 O O . ASN A 1 82 ? -9.513 0.103 3.959 1.00 93.19 82 ASN A O 1
ATOM 606 N N . THR A 1 83 ? -8.144 1.254 2.596 1.00 92.75 83 THR A N 1
ATOM 607 C CA . THR A 1 83 ? -8.282 2.531 3.308 1.00 92.75 83 THR A CA 1
ATOM 608 C C . THR A 1 83 ? -9.733 3.020 3.287 1.00 92.75 83 THR A C 1
ATOM 610 O O . THR A 1 83 ? -10.273 3.412 4.326 1.00 92.75 83 THR A O 1
ATOM 613 N N . ALA A 1 84 ? -10.405 2.941 2.135 1.00 94.69 84 ALA A N 1
ATOM 614 C CA . ALA A 1 84 ? -11.817 3.291 2.001 1.00 94.69 84 ALA A CA 1
ATOM 615 C C . ALA A 1 84 ? -12.725 2.369 2.835 1.00 94.69 84 ALA A C 1
ATOM 617 O O . ALA A 1 84 ? -13.602 2.846 3.555 1.00 94.69 84 ALA A O 1
ATOM 618 N N . LEU A 1 85 ? -12.504 1.053 2.800 1.00 95.31 85 LEU A N 1
ATOM 619 C CA . LEU A 1 85 ? -13.281 0.094 3.590 1.00 95.31 85 LEU A CA 1
ATOM 620 C C . LEU A 1 85 ? -13.106 0.315 5.100 1.00 95.31 85 LEU A C 1
ATOM 622 O O . LEU A 1 85 ? -14.096 0.367 5.829 1.00 95.31 85 LEU A O 1
ATOM 626 N N . ALA A 1 86 ? -11.870 0.506 5.568 1.00 92.81 86 ALA A N 1
ATOM 627 C CA . ALA A 1 86 ? -11.572 0.750 6.978 1.00 92.81 86 ALA A CA 1
ATOM 628 C C . ALA A 1 86 ? -12.194 2.065 7.485 1.00 92.81 86 ALA A C 1
ATOM 630 O O . ALA A 1 86 ? -12.780 2.102 8.565 1.00 92.81 86 ALA A O 1
ATOM 631 N N . SER A 1 87 ? -12.114 3.136 6.689 1.00 94.00 87 SER A N 1
ATOM 632 C CA . SER A 1 87 ? -12.635 4.462 7.058 1.00 94.00 87 SER A CA 1
ATOM 633 C C . SER A 1 87 ? -14.159 4.589 6.969 1.00 94.00 87 SER A C 1
ATOM 635 O O . SER A 1 87 ? -14.733 5.473 7.599 1.00 94.00 87 SER A O 1
ATOM 637 N N . THR A 1 88 ? -14.833 3.695 6.238 1.00 97.00 88 THR A N 1
ATOM 638 C CA . THR A 1 88 ? -16.298 3.707 6.061 1.00 97.00 88 THR A CA 1
ATOM 639 C C . THR A 1 88 ? -17.029 2.657 6.905 1.00 97.00 88 THR A C 1
ATOM 641 O O . THR A 1 88 ? -18.197 2.365 6.658 1.00 97.00 88 THR A O 1
ATOM 644 N N . GLY A 1 89 ? -16.365 2.081 7.915 1.00 95.12 89 GLY A N 1
ATOM 645 C CA . GLY A 1 89 ? -16.978 1.112 8.833 1.00 95.12 89 GLY A CA 1
ATOM 646 C C . GLY A 1 89 ? -17.167 -0.286 8.238 1.00 95.12 89 GLY A C 1
ATOM 647 O O . GLY A 1 89 ? -17.938 -1.087 8.761 1.00 95.12 89 GLY A O 1
ATOM 648 N N . GLN A 1 90 ? -16.462 -0.597 7.151 1.00 96.62 90 GLN A N 1
ATOM 649 C CA . GLN A 1 90 ? -16.531 -1.873 6.439 1.00 96.62 90 GLN A CA 1
ATOM 650 C C . GLN A 1 90 ? -15.286 -2.736 6.687 1.00 96.62 90 GLN A C 1
ATOM 652 O O . GLN A 1 90 ? -14.866 -3.498 5.818 1.00 96.62 90 GLN A O 1
ATOM 657 N N . SER A 1 91 ? -14.688 -2.636 7.877 1.00 91.75 91 SER A N 1
ATOM 658 C CA . SER A 1 91 ? -13.415 -3.288 8.214 1.00 91.75 91 SER A CA 1
ATOM 659 C C . SER A 1 91 ? -13.422 -4.811 8.038 1.00 91.75 91 SER A C 1
ATOM 661 O O . SER A 1 91 ? -12.378 -5.392 7.775 1.00 91.75 91 SER A O 1
ATOM 663 N N . SER A 1 92 ? -14.586 -5.468 8.104 1.00 93.62 92 SER A N 1
ATOM 664 C CA . SER A 1 92 ? -14.726 -6.909 7.826 1.00 93.62 92 SER A CA 1
ATOM 665 C C . SER A 1 92 ? -14.423 -7.303 6.375 1.00 93.62 92 SER A C 1
ATOM 667 O O . SER A 1 92 ? -14.253 -8.485 6.089 1.00 93.62 92 SER A O 1
ATOM 669 N N . ARG A 1 93 ? -14.368 -6.330 5.457 1.00 92.75 93 ARG A N 1
ATOM 670 C CA . ARG A 1 93 ? -14.063 -6.516 4.032 1.00 92.75 93 ARG A CA 1
ATOM 671 C C . ARG A 1 93 ? -12.617 -6.164 3.676 1.00 92.75 93 ARG A C 1
ATOM 673 O O . ARG A 1 93 ? -12.229 -6.357 2.528 1.00 92.75 93 ARG A O 1
ATOM 680 N N . VAL A 1 94 ? -11.846 -5.618 4.619 1.00 92.38 94 VAL A N 1
ATOM 681 C CA . VAL A 1 94 ? -10.430 -5.293 4.410 1.00 92.38 94 VAL A CA 1
ATOM 682 C C . VAL A 1 94 ? -9.663 -6.592 4.190 1.00 92.38 94 VAL A C 1
ATOM 684 O O . VAL A 1 94 ? -9.793 -7.539 4.967 1.00 92.38 94 VAL A O 1
ATOM 687 N N . SER A 1 95 ? -8.857 -6.647 3.132 1.00 90.00 95 SER A N 1
ATOM 688 C CA . SER A 1 95 ? -8.046 -7.830 2.849 1.00 90.00 95 SER A CA 1
ATOM 689 C C . SER A 1 95 ? -7.004 -8.039 3.954 1.00 90.00 95 SER A C 1
ATOM 691 O O . SER A 1 95 ? -6.267 -7.113 4.319 1.00 90.00 95 SER A O 1
ATOM 693 N N . ALA A 1 96 ? -6.913 -9.269 4.457 1.00 88.56 96 ALA A N 1
ATOM 694 C CA . ALA A 1 96 ? -5.974 -9.633 5.510 1.00 88.56 96 ALA A CA 1
ATOM 695 C C . ALA A 1 96 ? -4.521 -9.410 5.071 1.00 88.56 96 ALA A C 1
ATOM 697 O O . ALA A 1 96 ? -4.159 -9.724 3.941 1.00 88.56 96 ALA A O 1
ATOM 698 N N . TYR A 1 97 ? -3.683 -8.903 5.978 1.00 85.81 97 TYR A N 1
ATOM 699 C CA . TYR A 1 97 ? -2.259 -8.705 5.715 1.00 85.81 97 TYR A CA 1
ATOM 700 C C . TYR A 1 97 ? -1.571 -9.997 5.268 1.00 85.81 97 TYR A C 1
ATOM 702 O O . TYR A 1 97 ? -1.604 -11.009 5.971 1.00 85.81 97 TYR A O 1
ATOM 710 N N . VAL A 1 98 ? -0.868 -9.912 4.141 1.00 82.56 98 VAL A N 1
ATOM 711 C CA . VAL A 1 98 ? 0.047 -10.947 3.670 1.00 82.56 98 VAL A CA 1
ATOM 712 C C . VAL A 1 98 ? 1.469 -10.403 3.804 1.00 82.56 98 VAL A C 1
ATOM 714 O O . VAL A 1 98 ? 1.765 -9.327 3.277 1.00 82.56 98 VAL A O 1
ATOM 717 N N . PRO A 1 99 ? 2.376 -11.098 4.519 1.00 76.38 99 PRO A N 1
ATOM 718 C CA . PRO A 1 99 ? 3.780 -10.732 4.517 1.00 76.38 99 PRO A CA 1
ATOM 719 C C . PRO A 1 99 ? 4.302 -10.705 3.077 1.00 76.38 99 PRO A C 1
ATOM 721 O O . PRO A 1 99 ? 4.134 -11.692 2.359 1.00 76.38 99 PRO A O 1
ATOM 724 N N . PRO A 1 100 ? 4.935 -9.607 2.640 1.00 70.06 100 PRO A N 1
ATOM 725 C CA . PRO A 1 100 ? 5.457 -9.550 1.289 1.00 70.06 100 PRO A CA 1
ATOM 726 C C . PRO A 1 100 ? 6.537 -10.621 1.089 1.00 70.06 100 PRO A C 1
ATOM 728 O O . PRO A 1 100 ? 7.245 -10.965 2.046 1.00 70.06 100 PRO A O 1
ATOM 731 N N . PRO A 1 101 ? 6.677 -11.143 -0.140 1.00 68.38 101 PRO A N 1
ATOM 732 C CA . PRO A 1 101 ? 7.743 -12.077 -0.467 1.00 68.38 101 PRO A CA 1
ATOM 733 C C . PRO A 1 101 ? 9.097 -11.394 -0.288 1.00 68.38 101 PRO A C 1
ATOM 735 O O . PRO A 1 101 ? 9.210 -10.181 -0.465 1.00 68.38 101 PRO A O 1
ATOM 738 N N . LEU A 1 102 ? 10.127 -12.169 0.050 1.00 70.00 102 LEU A N 1
ATOM 739 C CA . LEU A 1 102 ? 11.484 -11.636 0.148 1.00 70.00 102 LEU A CA 1
ATOM 740 C C . LEU A 1 102 ? 11.910 -10.965 -1.167 1.00 70.00 102 LEU A C 1
ATOM 742 O O . LEU A 1 102 ? 11.540 -11.412 -2.253 1.00 70.00 102 LEU A O 1
ATOM 746 N N . THR A 1 103 ? 12.725 -9.914 -1.075 1.00 72.12 103 THR A N 1
ATOM 747 C CA . THR A 1 103 ? 13.428 -9.404 -2.264 1.00 72.12 103 THR A CA 1
ATOM 748 C C . THR A 1 103 ? 14.429 -10.432 -2.768 1.00 72.12 103 THR A C 1
ATOM 750 O O . THR A 1 103 ? 14.885 -11.268 -1.991 1.00 72.12 103 THR A O 1
ATOM 753 N N . LEU A 1 104 ? 14.856 -10.345 -4.032 1.00 73.44 104 LEU A N 1
ATOM 754 C CA . LEU A 1 104 ? 15.932 -11.197 -4.553 1.00 73.44 104 LEU A CA 1
ATOM 755 C C . LEU A 1 104 ? 17.193 -11.063 -3.699 1.00 73.44 104 LEU A C 1
ATOM 757 O O . LEU A 1 104 ? 17.874 -12.056 -3.449 1.00 73.44 104 LEU A O 1
ATOM 761 N N . LEU A 1 105 ? 17.502 -9.854 -3.217 1.00 74.06 105 LEU A N 1
ATOM 762 C CA . LEU A 1 105 ? 18.623 -9.659 -2.297 1.00 74.06 105 LEU A CA 1
ATOM 763 C C . LEU A 1 105 ? 18.434 -10.457 -0.997 1.00 74.06 105 LEU A C 1
ATOM 765 O O . LEU A 1 105 ? 19.339 -11.180 -0.583 1.00 74.06 105 LEU A O 1
ATOM 769 N N . GLN A 1 106 ? 17.261 -10.371 -0.371 1.00 71.94 106 GLN A N 1
ATOM 770 C CA . GLN A 1 106 ? 16.958 -11.120 0.849 1.00 71.94 106 GLN A CA 1
ATOM 771 C C . GLN A 1 106 ? 16.917 -12.636 0.606 1.00 71.94 106 GLN A C 1
ATOM 773 O O . GLN A 1 106 ? 17.384 -13.402 1.446 1.00 71.94 106 GLN A O 1
ATOM 778 N N . GLU A 1 107 ? 16.417 -13.087 -0.544 1.00 78.19 107 GLU A N 1
ATOM 779 C CA . GLU A 1 107 ? 16.444 -14.496 -0.940 1.00 78.19 107 GLU A CA 1
ATOM 780 C C . GLU A 1 107 ? 17.875 -15.012 -1.083 1.00 78.19 107 GLU A C 1
ATOM 782 O O . GLU A 1 107 ? 18.183 -16.084 -0.562 1.00 78.19 107 GLU A O 1
ATOM 787 N N . ARG A 1 108 ? 18.762 -14.236 -1.721 1.00 77.50 108 ARG A N 1
ATOM 788 C CA . ARG A 1 108 ? 20.182 -14.583 -1.881 1.00 77.50 108 ARG A CA 1
ATOM 789 C C . ARG A 1 108 ? 20.944 -14.599 -0.561 1.00 77.50 108 ARG A C 1
ATOM 791 O O . ARG A 1 108 ? 21.813 -15.443 -0.384 1.00 77.50 108 ARG A O 1
ATOM 798 N N . LEU A 1 109 ? 20.621 -13.696 0.363 1.00 79.00 109 LEU A N 1
ATOM 799 C CA . LEU A 1 109 ? 21.222 -13.683 1.700 1.00 79.00 109 LEU A CA 1
ATOM 800 C C . LEU A 1 109 ? 20.702 -14.829 2.578 1.00 79.00 109 LEU A C 1
ATOM 802 O O . LEU A 1 109 ? 21.461 -15.389 3.364 1.00 79.00 109 LEU A O 1
ATOM 806 N N . ARG A 1 110 ? 19.425 -15.203 2.432 1.00 78.06 110 ARG A N 1
ATOM 807 C CA . ARG A 1 110 ? 18.819 -16.343 3.135 1.00 78.06 110 ARG A CA 1
ATOM 808 C C . ARG A 1 110 ? 19.339 -17.683 2.618 1.00 78.06 110 ARG A C 1
ATOM 810 O O . ARG A 1 110 ? 19.480 -18.613 3.404 1.00 78.06 110 ARG A O 1
ATOM 817 N N . ASN A 1 111 ? 19.578 -17.788 1.313 1.00 69.75 111 ASN A N 1
ATOM 818 C CA . ASN A 1 111 ? 20.020 -19.012 0.656 1.00 69.75 111 ASN A CA 1
ATOM 819 C C . ASN A 1 111 ? 21.333 -18.745 -0.097 1.00 69.75 111 ASN A C 1
ATOM 821 O O . ASN A 1 111 ? 21.327 -18.655 -1.330 1.00 69.75 111 ASN A O 1
ATOM 825 N N . PRO A 1 112 ? 22.456 -18.558 0.626 1.00 59.56 112 PRO A N 1
ATOM 826 C CA . PRO A 1 112 ? 23.734 -18.317 -0.017 1.00 59.56 112 PRO A CA 1
ATOM 827 C C . PRO A 1 112 ? 24.045 -19.533 -0.884 1.00 59.56 112 PRO A C 1
ATOM 829 O O . PRO A 1 112 ? 24.156 -20.653 -0.384 1.00 59.56 112 PRO A O 1
ATOM 832 N N . ILE A 1 113 ? 24.154 -19.327 -2.197 1.00 56.69 113 ILE A N 1
ATOM 833 C CA . ILE A 1 113 ? 24.723 -20.338 -3.083 1.00 56.69 113 ILE A CA 1
ATOM 834 C C . ILE A 1 113 ? 26.110 -20.623 -2.508 1.00 56.69 113 ILE A C 1
ATOM 836 O O . ILE A 1 113 ? 26.987 -19.759 -2.569 1.00 56.69 113 ILE A O 1
ATOM 840 N N . ILE A 1 114 ? 26.306 -21.806 -1.918 1.00 57.75 114 ILE A N 1
ATOM 841 C CA . ILE A 1 114 ? 27.647 -22.331 -1.691 1.00 57.75 114 ILE A CA 1
ATOM 842 C C . ILE A 1 114 ? 28.178 -22.588 -3.093 1.00 57.75 114 ILE A C 1
ATOM 844 O O . ILE A 1 114 ? 27.945 -23.637 -3.691 1.00 57.75 114 ILE A O 1
ATOM 848 N N . VAL A 1 115 ? 28.815 -21.568 -3.663 1.00 50.62 115 VAL A N 1
ATOM 849 C CA . VAL A 1 115 ? 29.679 -21.746 -4.817 1.00 50.62 115 VAL A CA 1
ATOM 850 C C . VAL A 1 115 ? 30.791 -22.628 -4.286 1.00 50.62 115 VAL A C 1
ATOM 852 O O . VAL A 1 115 ? 31.650 -22.165 -3.538 1.00 50.62 115 VAL A O 1
ATOM 855 N N . GLY A 1 116 ? 30.695 -23.924 -4.579 1.00 46.06 116 GLY A N 1
ATOM 856 C CA . GLY A 1 116 ? 31.787 -24.850 -4.360 1.00 46.06 116 GLY A CA 1
ATOM 857 C C . GLY A 1 116 ? 33.018 -24.262 -5.033 1.00 46.06 116 GLY A C 1
ATOM 858 O O . GLY A 1 116 ? 33.073 -24.147 -6.256 1.00 46.06 116 GLY A O 1
ATOM 859 N N . THR A 1 117 ? 33.968 -23.814 -4.223 1.00 42.94 117 THR A N 1
ATOM 860 C CA . THR A 1 117 ? 35.355 -23.683 -4.651 1.00 42.94 117 THR A CA 1
ATOM 861 C C . THR A 1 117 ? 35.842 -25.059 -5.123 1.00 42.94 117 THR A C 1
ATOM 863 O O . THR A 1 117 ? 35.428 -26.054 -4.522 1.00 42.94 117 THR A O 1
ATOM 866 N N . PRO A 1 118 ? 36.640 -25.112 -6.206 1.00 52.72 118 PRO A N 1
ATOM 867 C CA . PRO A 1 118 ? 37.083 -26.355 -6.841 1.00 52.72 118 PRO A CA 1
ATOM 868 C C . PRO A 1 118 ? 37.842 -27.288 -5.894 1.00 52.72 118 PRO A C 1
ATOM 870 O O . PRO A 1 118 ? 38.480 -26.781 -4.942 1.00 52.72 118 PRO A O 1
#

pLDDT: mean 79.69, std 11.83, range [42.94, 97.0]

Radius of gyration: 16.19 Å; chains: 1; bounding box: 54×36×40 Å

Foldseek 3Di:
DAQQDAPQNQQQAANCVNVCCVVVVDDDCCDCVVVDDDFAQCFDVPDQQAHHARYDDAQQDDPVDRSSGGHQPHNSHLNNVLVVCVVVVNNVPGHHYDDRDYRPVRVCVVPPPPPDDD

Secondary structure (DSSP, 8-state):
-----TTTSTTSS-TTHHHHHHHH----TTSGGGT---B--SB-TT-TTSBPP--SSTT--BTTBGGG---TT-TTBHHHHHHHHHHTT-GGGSPBP-PPPPPHHHHHHHS-------